Protein AF-A0A8C9LCY9-F1 (afdb_monomer_lite)

InterPro domains:
  IPR035979 RNA-binding domain superfamily [SSF54928] (3-37)

Structure (mmCIF, N/CA/C/O backbone):
data_AF-A0A8C9LCY9-F1
#
_entry.id   AF-A0A8C9LCY9-F1
#
loop_
_atom_site.group_PDB
_atom_site.id
_atom_site.type_symbol
_atom_site.label_atom_id
_atom_site.label_alt_id
_atom_site.label_comp_id
_atom_site.label_asym_id
_atom_site.label_entity_id
_atom_site.label_seq_id
_atom_site.pdbx_PDB_ins_code
_atom_site.Cartn_x
_atom_site.Cartn_y
_atom_site.Cartn_z
_atom_site.occupancy
_atom_site.B_iso_or_equiv
_atom_site.auth_seq_id
_atom_site.auth_comp_id
_atom_site.auth_asym_id
_atom_site.auth_atom_id
_atom_site.pdbx_PDB_model_num
ATOM 1 N N . ARG A 1 1 ? 13.146 -13.037 -18.542 1.00 57.72 1 ARG A N 1
ATOM 2 C CA . ARG A 1 1 ? 13.359 -11.900 -17.614 1.00 57.72 1 ARG A CA 1
ATOM 3 C C . ARG A 1 1 ? 12.141 -11.864 -16.707 1.00 57.72 1 ARG A C 1
ATOM 5 O O . ARG A 1 1 ? 11.058 -11.656 -17.234 1.00 57.72 1 ARG A O 1
ATOM 12 N N . PHE A 1 2 ? 12.279 -12.188 -15.421 1.00 58.81 2 PHE A N 1
ATOM 13 C CA . PHE A 1 2 ? 11.152 -12.092 -14.487 1.00 58.81 2 PHE A CA 1
ATOM 14 C C . PHE A 1 2 ? 10.664 -10.634 -14.443 1.00 58.81 2 PHE A C 1
ATOM 16 O O . PHE A 1 2 ? 11.505 -9.732 -14.566 1.00 58.81 2 PHE A O 1
ATOM 23 N N . PRO A 1 3 ? 9.346 -10.379 -14.360 1.00 71.88 3 PRO A N 1
ATOM 24 C CA . PRO A 1 3 ? 8.849 -9.023 -14.185 1.00 71.88 3 PRO A CA 1
ATOM 25 C C . PRO A 1 3 ? 9.485 -8.428 -12.925 1.00 71.88 3 PRO A C 1
ATOM 27 O O . PRO A 1 3 ? 9.618 -9.098 -11.905 1.00 71.88 3 PRO A O 1
ATOM 30 N N . VAL A 1 4 ? 9.951 -7.184 -13.021 1.00 79.44 4 VAL A N 1
ATOM 31 C CA . VAL A 1 4 ? 10.511 -6.478 -11.865 1.00 79.44 4 VAL A CA 1
ATOM 32 C C . VAL A 1 4 ? 9.350 -6.221 -10.908 1.00 79.44 4 VAL A C 1
ATOM 34 O O . VAL A 1 4 ? 8.449 -5.452 -11.253 1.00 79.44 4 VAL A O 1
ATOM 37 N N . SER A 1 5 ? 9.340 -6.874 -9.745 1.00 80.88 5 SER A N 1
ATOM 38 C CA . SER A 1 5 ? 8.328 -6.597 -8.726 1.00 80.88 5 SER A CA 1
ATOM 39 C C . SER A 1 5 ? 8.490 -5.156 -8.231 1.00 80.88 5 SER A C 1
ATOM 41 O O . SER A 1 5 ? 9.599 -4.622 -8.126 1.00 80.88 5 SER A O 1
ATOM 43 N N . ARG A 1 6 ? 7.365 -4.473 -8.000 1.00 84.50 6 ARG A N 1
ATOM 44 C CA . ARG A 1 6 ? 7.338 -3.078 -7.544 1.00 84.50 6 ARG A CA 1
ATOM 45 C C . ARG A 1 6 ? 6.808 -3.037 -6.121 1.00 84.50 6 ARG A C 1
ATOM 47 O O . ARG A 1 6 ? 5.723 -3.542 -5.856 1.00 84.50 6 ARG A O 1
ATOM 54 N N . LYS A 1 7 ? 7.560 -2.408 -5.218 1.00 87.69 7 LYS A N 1
ATOM 55 C CA . LYS A 1 7 ? 7.141 -2.191 -3.830 1.00 87.69 7 LYS A CA 1
ATOM 56 C C . LYS A 1 7 ? 6.550 -0.792 -3.682 1.00 87.69 7 LYS A C 1
ATOM 58 O O . LYS A 1 7 ? 7.175 0.182 -4.093 1.00 87.69 7 LYS A O 1
ATOM 63 N N . ILE A 1 8 ? 5.373 -0.700 -3.068 1.00 86.12 8 ILE A N 1
ATOM 64 C CA . ILE A 1 8 ? 4.705 0.563 -2.733 1.00 86.12 8 ILE A CA 1
ATOM 65 C C . ILE A 1 8 ? 4.506 0.665 -1.219 1.00 86.12 8 ILE A C 1
ATOM 67 O O . ILE A 1 8 ? 4.329 -0.344 -0.540 1.00 86.12 8 ILE A O 1
ATOM 71 N N . GLN A 1 9 ? 4.562 1.884 -0.681 1.00 88.06 9 GLN A N 1
ATOM 72 C CA . GLN A 1 9 ? 4.257 2.164 0.722 1.00 88.06 9 GLN A CA 1
ATOM 73 C C . GLN A 1 9 ? 3.046 3.084 0.798 1.00 88.06 9 GLN A C 1
ATOM 75 O O . GLN A 1 9 ? 3.051 4.168 0.216 1.00 88.06 9 GLN A O 1
ATOM 80 N N . ILE A 1 10 ? 2.029 2.661 1.545 1.00 85.00 10 ILE A N 1
ATOM 81 C CA . ILE A 1 10 ? 0.810 3.435 1.774 1.00 85.00 10 ILE A CA 1
ATOM 82 C C . ILE A 1 10 ? 0.801 3.864 3.243 1.00 85.00 10 ILE A C 1
ATOM 84 O O . ILE A 1 10 ? 1.036 3.054 4.137 1.00 85.00 10 ILE A O 1
ATOM 88 N N . ARG A 1 11 ? 0.591 5.159 3.489 1.00 86.75 11 ARG A N 1
ATOM 89 C CA . ARG A 1 11 ? 0.534 5.761 4.832 1.00 86.75 11 ARG A CA 1
ATOM 90 C C . ARG A 1 11 ? -0.893 6.221 5.127 1.00 86.75 11 ARG A C 1
ATOM 92 O O . ARG A 1 11 ? -1.679 6.376 4.199 1.00 86.75 11 ARG A O 1
ATOM 99 N N . ASN A 1 12 ? -1.191 6.490 6.399 1.00 82.94 12 ASN A N 1
ATOM 100 C CA . ASN A 1 12 ? -2.502 6.976 6.851 1.00 82.94 12 ASN A CA 1
ATOM 101 C C . ASN A 1 12 ? -3.664 6.002 6.562 1.00 82.94 12 ASN A C 1
ATOM 103 O O . ASN A 1 12 ? -4.779 6.417 6.253 1.00 82.94 12 ASN A O 1
ATOM 107 N N . ILE A 1 13 ? -3.392 4.697 6.640 1.00 84.12 13 ILE A N 1
ATOM 108 C CA . ILE A 1 13 ? -4.433 3.673 6.567 1.00 84.12 13 ILE A CA 1
ATOM 109 C C . ILE A 1 13 ? -5.257 3.732 7.866 1.00 84.12 13 ILE A C 1
ATOM 11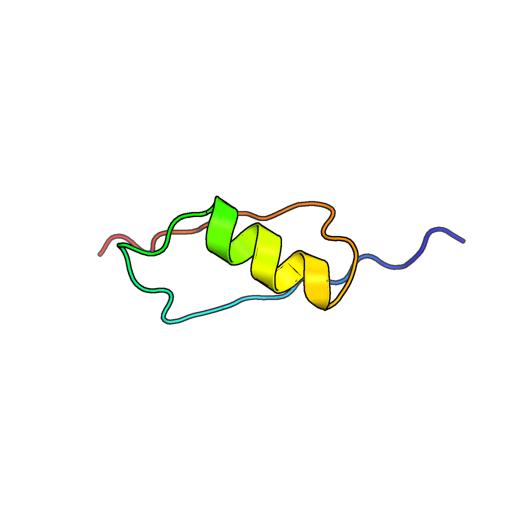1 O O . ILE A 1 13 ? -4.659 3.716 8.946 1.00 84.12 13 ILE A O 1
ATOM 115 N N . PRO A 1 14 ? -6.600 3.795 7.800 1.00 85.25 14 PRO A N 1
ATOM 116 C CA . PRO A 1 14 ? -7.432 3.763 8.995 1.00 85.25 14 PRO A CA 1
ATOM 117 C C . PRO A 1 14 ? -7.200 2.467 9.787 1.00 85.25 14 PRO A C 1
ATOM 119 O O . PRO A 1 14 ? -7.153 1.398 9.180 1.00 85.25 14 PRO A O 1
ATOM 122 N N . PRO A 1 15 ? -7.127 2.507 11.131 1.00 82.31 15 PRO A N 1
ATOM 123 C CA . PRO A 1 15 ? -6.872 1.310 11.941 1.00 82.31 15 PRO A CA 1
ATOM 124 C C . PRO A 1 15 ? -8.012 0.282 11.882 1.00 82.31 15 PRO A C 1
ATOM 126 O O . PRO A 1 15 ? -7.821 -0.873 12.238 1.00 82.31 15 PRO A O 1
ATOM 129 N N . HIS A 1 16 ? -9.199 0.703 11.440 1.00 84.69 16 HIS A N 1
ATOM 130 C CA . HIS A 1 16 ? -10.368 -0.153 11.247 1.00 84.69 16 HIS A CA 1
ATO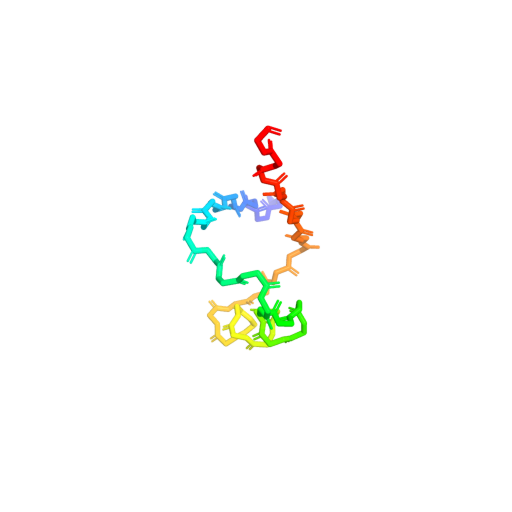M 131 C C . HIS A 1 16 ? -10.513 -0.652 9.800 1.00 84.69 16 HIS A C 1
ATOM 133 O O . HIS A 1 16 ? -11.515 -1.291 9.478 1.00 84.69 16 HIS A O 1
ATOM 139 N N . LEU A 1 17 ? -9.564 -0.332 8.908 1.00 85.44 17 LEU A N 1
ATOM 140 C CA . LEU A 1 17 ? -9.591 -0.842 7.543 1.00 85.44 17 LEU A CA 1
ATOM 141 C C . LEU A 1 17 ? -9.254 -2.335 7.558 1.00 85.44 17 LEU A C 1
ATOM 143 O O . LEU A 1 17 ?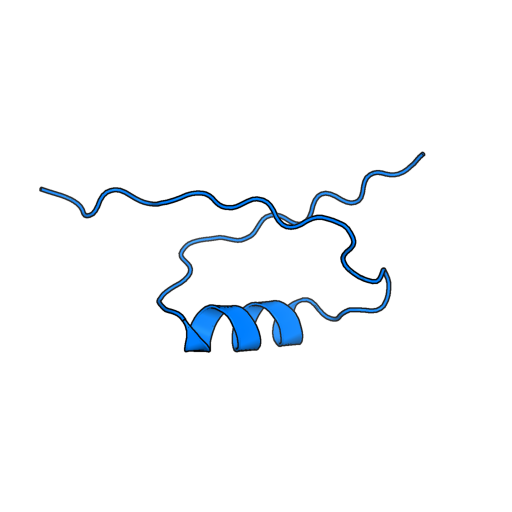 -8.179 -2.734 8.001 1.00 85.44 17 LEU A O 1
ATOM 147 N N . GLN A 1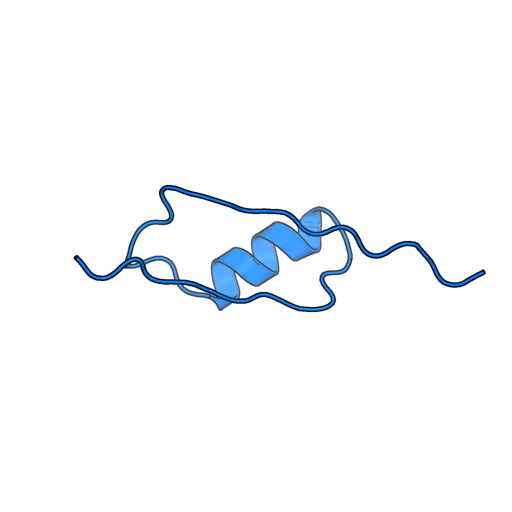 18 ? -10.176 -3.141 7.040 1.00 86.50 18 GLN A N 1
ATOM 148 C CA . GLN A 1 18 ? -9.972 -4.577 6.890 1.00 86.50 18 GLN A CA 1
ATOM 149 C C . GLN A 1 18 ? -8.974 -4.856 5.764 1.00 86.50 18 GLN A C 1
ATOM 151 O O . GLN A 1 18 ? -9.021 -4.226 4.702 1.00 86.50 18 GLN A O 1
ATOM 156 N N . TRP A 1 19 ? -8.083 -5.814 5.999 1.00 82.12 19 TRP A N 1
ATOM 157 C CA . TRP A 1 19 ? -7.035 -6.212 5.062 1.00 82.12 19 TRP A CA 1
ATOM 158 C C . TRP A 1 19 ? -7.615 -6.643 3.706 1.00 82.12 19 TRP A C 1
ATOM 160 O O . TRP A 1 19 ? -7.132 -6.216 2.662 1.00 82.12 19 TRP A O 1
ATOM 170 N N . GLU A 1 20 ? -8.715 -7.388 3.718 1.00 87.25 20 GLU A N 1
ATOM 171 C CA . GLU A 1 20 ? -9.396 -7.915 2.533 1.00 87.25 20 GLU A CA 1
ATOM 172 C C . GLU A 1 20 ? -9.958 -6.798 1.646 1.00 87.25 20 GLU A C 1
ATOM 174 O O . GLU A 1 20 ? -9.998 -6.918 0.422 1.00 87.25 20 GLU A O 1
ATOM 179 N N . VAL A 1 21 ? -10.372 -5.682 2.254 1.00 88.44 21 VAL A N 1
ATOM 180 C CA . VAL A 1 21 ? -10.852 -4.505 1.518 1.00 88.44 21 VAL A CA 1
ATOM 181 C C . VAL A 1 21 ? -9.690 -3.819 0.807 1.00 88.44 21 VAL A C 1
ATOM 183 O O . VAL A 1 21 ? -9.830 -3.412 -0.345 1.00 88.44 21 VAL A O 1
ATOM 186 N N . LEU A 1 22 ? -8.538 -3.703 1.474 1.00 86.50 22 LEU A N 1
ATOM 187 C CA . LEU A 1 22 ? -7.328 -3.151 0.869 1.00 86.50 22 LEU A CA 1
ATOM 188 C C . LEU A 1 22 ? -6.811 -4.054 -0.259 1.00 86.50 22 LEU A C 1
ATOM 190 O O . LEU A 1 22 ? -6.480 -3.545 -1.326 1.00 86.50 22 LEU A O 1
ATOM 194 N N . ASP A 1 23 ? -6.783 -5.368 -0.046 1.00 86.00 23 ASP A N 1
ATOM 195 C CA . ASP A 1 23 ? -6.379 -6.350 -1.053 1.00 86.00 23 ASP A CA 1
ATOM 196 C C . ASP A 1 23 ? -7.291 -6.287 -2.287 1.00 86.00 23 ASP A C 1
ATOM 198 O O . ASP A 1 23 ? -6.814 -6.107 -3.406 1.00 86.00 23 ASP A O 1
ATOM 202 N N . GLY A 1 24 ? -8.614 -6.280 -2.087 1.00 89.25 24 GLY A N 1
ATOM 203 C CA . GLY A 1 24 ? -9.587 -6.125 -3.171 1.00 89.25 24 GLY A CA 1
ATOM 204 C C . GLY A 1 24 ? -9.496 -4.780 -3.904 1.00 89.25 24 GLY A C 1
ATOM 205 O O . GLY A 1 24 ? -9.746 -4.712 -5.108 1.00 89.25 24 GLY A O 1
ATOM 206 N N . LEU A 1 25 ? -9.115 -3.703 -3.212 1.00 88.88 25 LEU A N 1
ATOM 207 C CA . LEU A 1 25 ? -8.821 -2.410 -3.836 1.00 88.88 25 LEU A CA 1
ATOM 208 C C . LEU A 1 25 ? -7.560 -2.481 -4.696 1.00 88.88 25 LEU A C 1
ATOM 210 O O . LEU A 1 25 ? -7.585 -2.030 -5.836 1.00 88.88 25 LEU A O 1
ATOM 214 N N . LEU A 1 26 ? -6.466 -3.043 -4.180 1.00 88.00 26 LEU A N 1
ATOM 215 C CA . LEU A 1 26 ? -5.205 -3.144 -4.916 1.00 88.00 26 LEU A CA 1
ATOM 216 C C . LEU A 1 26 ? -5.314 -4.100 -6.111 1.00 88.00 26 LEU A C 1
ATOM 218 O O . LEU A 1 26 ? -4.773 -3.796 -7.174 1.00 88.00 26 LEU A O 1
ATOM 222 N N . ALA A 1 27 ? -6.082 -5.184 -5.975 1.00 88.81 27 ALA A N 1
ATOM 223 C CA . ALA A 1 27 ? -6.352 -6.149 -7.037 1.00 88.81 27 ALA A CA 1
ATOM 224 C C . ALA A 1 27 ? -7.026 -5.519 -8.271 1.00 88.81 27 ALA A C 1
ATOM 226 O O . ALA A 1 27 ? -6.837 -5.998 -9.389 1.00 88.81 27 ALA A O 1
ATOM 227 N N . GLN A 1 28 ? -7.765 -4.412 -8.103 1.00 91.88 28 GLN A N 1
ATOM 228 C CA . GLN A 1 28 ? -8.344 -3.658 -9.226 1.00 91.88 28 GLN A CA 1
ATOM 229 C C . GLN A 1 28 ? -7.285 -2.947 -10.078 1.00 91.88 28 GLN A C 1
ATOM 231 O O . GLN A 1 28 ? -7.530 -2.669 -11.250 1.00 91.88 28 GLN A O 1
ATOM 236 N N . TYR A 1 29 ? -6.111 -2.657 -9.514 1.00 88.62 29 TYR A N 1
ATOM 237 C CA . TYR A 1 29 ? -5.020 -1.959 -10.199 1.00 88.62 29 TYR A CA 1
ATOM 238 C C . TYR A 1 29 ? -3.904 -2.903 -10.672 1.00 88.62 29 TYR A C 1
ATOM 240 O O . TYR A 1 29 ? -2.983 -2.464 -11.363 1.00 88.62 29 TYR A O 1
ATOM 248 N N . GLY A 1 30 ? -3.984 -4.194 -10.337 1.00 88.19 30 GLY A N 1
ATOM 249 C CA . GLY A 1 30 ? -3.075 -5.229 -10.819 1.00 88.19 30 GLY A CA 1
ATOM 250 C C . GLY A 1 30 ? -2.872 -6.369 -9.823 1.00 88.19 30 GLY A C 1
ATOM 251 O O . GLY A 1 30 ? -3.441 -6.389 -8.737 1.00 88.19 30 GLY A O 1
ATOM 252 N N . THR A 1 31 ? -2.026 -7.328 -10.194 1.00 87.38 31 THR A N 1
ATOM 253 C CA . THR A 1 31 ? -1.687 -8.463 -9.329 1.00 87.38 31 THR A CA 1
ATOM 254 C C . THR A 1 31 ? -0.763 -8.024 -8.197 1.00 87.38 31 THR A C 1
ATOM 256 O O . THR A 1 31 ? 0.311 -7.472 -8.443 1.00 87.38 31 THR A O 1
ATOM 259 N N . VAL A 1 32 ? -1.160 -8.316 -6.960 1.00 85.56 32 VAL A N 1
ATOM 260 C CA . VAL A 1 32 ? -0.358 -8.076 -5.759 1.00 85.56 32 VAL A CA 1
ATOM 261 C C . VAL A 1 32 ? 0.277 -9.391 -5.319 1.00 85.56 32 VAL A C 1
ATOM 263 O O . VAL A 1 32 ? -0.422 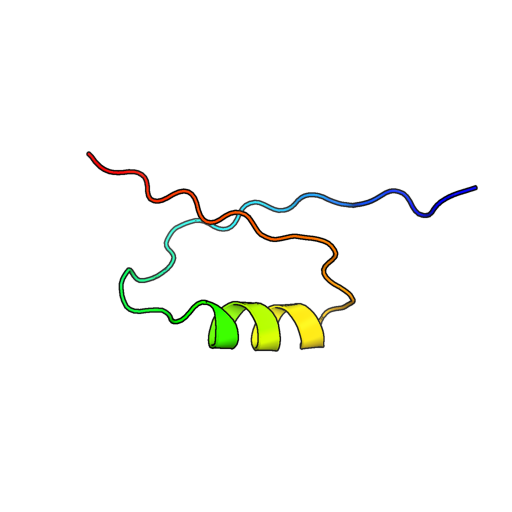-10.356 -5.034 1.00 85.56 32 VAL A O 1
ATOM 266 N N . GLU A 1 33 ? 1.608 -9.447 -5.280 1.00 86.50 33 GLU A N 1
ATOM 267 C CA . GLU A 1 33 ? 2.331 -10.659 -4.855 1.00 86.50 33 GLU A CA 1
ATOM 268 C C . GLU A 1 33 ? 2.354 -10.818 -3.329 1.00 86.50 33 GLU A C 1
ATOM 270 O O . GLU A 1 33 ? 2.320 -11.932 -2.811 1.00 86.50 33 GLU A O 1
ATOM 275 N N . ASN A 1 34 ? 2.453 -9.705 -2.598 1.00 83.06 34 ASN A N 1
ATOM 276 C CA . ASN A 1 34 ? 2.527 -9.692 -1.142 1.00 83.06 34 ASN A CA 1
ATOM 277 C C . ASN A 1 34 ? 2.146 -8.314 -0.590 1.00 83.06 34 ASN A C 1
ATOM 279 O O . ASN A 1 34 ? 2.490 -7.291 -1.190 1.00 83.06 34 ASN A O 1
ATOM 283 N N . VAL A 1 35 ? 1.516 -8.285 0.587 1.00 77.75 35 VAL A N 1
ATOM 284 C CA . VAL A 1 35 ? 1.356 -7.060 1.375 1.00 77.75 35 VAL A CA 1
ATOM 285 C C . VAL A 1 35 ? 1.754 -7.307 2.820 1.00 77.75 35 VAL A C 1
ATOM 287 O O . VAL A 1 35 ? 1.379 -8.299 3.438 1.00 77.75 35 VAL A O 1
ATOM 290 N N . GLU A 1 36 ? 2.497 -6.349 3.360 1.00 81.31 36 GLU A N 1
ATOM 291 C CA . GLU A 1 36 ? 2.931 -6.309 4.748 1.00 81.31 36 GLU A CA 1
ATOM 292 C C . GLU A 1 36 ? 2.336 -5.050 5.386 1.00 81.31 36 GLU A C 1
ATOM 294 O O . GLU A 1 36 ? 2.688 -3.926 5.012 1.00 81.31 36 GLU A O 1
ATOM 299 N N . LEU A 1 37 ? 1.427 -5.222 6.348 1.00 75.06 37 LEU A N 1
ATOM 300 C CA . LEU A 1 37 ? 0.903 -4.106 7.127 1.00 75.06 37 LEU A CA 1
ATOM 301 C C . LEU A 1 37 ? 1.831 -3.846 8.316 1.00 75.06 37 LEU A C 1
ATOM 303 O O . LEU A 1 37 ? 1.872 -4.622 9.268 1.00 75.06 37 LEU A O 1
ATOM 307 N N . ARG A 1 38 ? 2.556 -2.726 8.283 1.00 73.06 38 ARG A N 1
ATOM 308 C CA . ARG A 1 38 ? 3.280 -2.228 9.457 1.00 73.06 38 ARG A CA 1
ATOM 309 C C . ARG A 1 38 ? 2.428 -1.205 10.183 1.00 73.06 38 ARG A C 1
ATOM 311 O O . ARG A 1 38 ? 2.333 -0.053 9.761 1.00 73.06 38 ARG A O 1
ATOM 318 N N . VAL A 1 39 ? 1.823 -1.640 11.283 1.00 70.38 39 VAL A N 1
ATOM 319 C CA . VAL A 1 39 ? 1.238 -0.727 12.262 1.00 70.38 39 VAL A CA 1
ATOM 320 C C . VAL A 1 39 ? 2.404 -0.054 12.976 1.00 70.38 39 VAL A C 1
ATOM 322 O O . VAL A 1 39 ? 3.155 -0.706 13.699 1.00 70.38 39 VAL A O 1
ATOM 325 N N . TRP A 1 40 ? 2.587 1.244 12.738 1.00 64.75 40 TRP A N 1
ATOM 326 C CA . TRP A 1 40 ? 3.461 2.058 13.574 1.00 64.75 40 TRP A CA 1
ATOM 327 C C . TRP A 1 40 ? 2.754 2.224 14.918 1.00 64.75 40 TRP A C 1
ATOM 329 O O . TRP A 1 40 ? 1.929 3.116 15.092 1.00 64.75 40 TRP A O 1
ATOM 339 N N . ILE A 1 41 ? 2.996 1.282 15.825 1.00 55.72 41 ILE A N 1
ATOM 340 C CA . ILE A 1 41 ? 2.667 1.448 17.238 1.00 55.72 41 ILE A CA 1
ATOM 341 C C . ILE A 1 41 ? 3.587 2.570 17.746 1.00 55.72 41 ILE A C 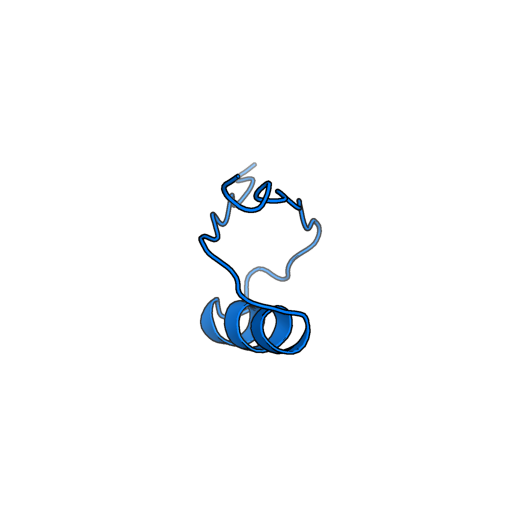1
ATOM 343 O O . ILE A 1 41 ? 4.778 2.560 17.424 1.00 55.72 41 ILE A O 1
ATOM 347 N N . LEU A 1 42 ? 3.015 3.560 18.441 1.00 54.38 42 LEU A N 1
ATOM 348 C CA . LEU A 1 42 ? 3.779 4.582 19.167 1.00 54.38 42 LEU A CA 1
ATOM 349 C C . LEU A 1 42 ? 4.699 3.937 20.209 1.00 54.38 42 LEU A C 1
ATOM 351 O O . LEU A 1 42 ? 4.240 2.975 20.866 1.00 54.38 42 LEU A O 1
#

Radius of gyration: 12.12 Å; chains: 1; bounding box: 24×19×37 Å

Sequence (42 aa):
RFPVSRKIQIRNIPPHLQWEVLDGLLAQYGTVENVELRVWIL

Secondary structure (DSSP, 8-state):
--------------TT--HHHHHHHHHTTS------------

pLDDT: mean 81.12, std 9.69, range [54.38, 91.88]

Organism: Pavo cristatus (NCBI:txid9049)

Foldseek 3Di:
DPPDDDDDDDPPDPPPDDPVNVCVVVVVVHDDPDDDDDDPDD